Protein AF-A0AAJ0DNS2-F1 (afdb_monomer_lite)

InterPro domains:
  IPR002637 RdgB/HAM1 [PF01725] (7-85)
  IPR002637 RdgB/HAM1 [PTHR11067] (5-98)
  IPR029001 Inosine triphosphate pyrophosphatase-like [G3DSA:3.90.950.10] (3-103)
  IPR029001 Inosine triphosphate pyrophosphatase-like [SSF52972] (4-97)

Foldseek 3Di:
DPDQEEEEADPDPVVVVVVCVVCVPDSYHYHYDHDDDDQDDDAPVVRLVRVQVVVCVVVVDHYDYDADFQADVVVVGPPHSCVVVCPPPVNVVVVVCVVPVPPDD

pLDDT: mean 88.52, std 10.3, range [45.25, 97.44]

Secondary structure (DSSP, 8-state):
---SEEEEE-S-HHHHHHHHHHHTTSS-EEEEE--------S-HHHHHHHHHHHHHHHH-S-EEE----EE-GGGTTTEETTHHHHTSHHHHHHHHHHHHTT---

Sequence (105 aa):
MPPTHLNFITGNANKLKEVQSILATTSVELRSQNLDLPELQGTIEEITRDKCLRAAEIVKGPVLVEDTCLCFNAMGELPGPYVYAIFHPALLSRLQAQLFATSHD

Organism: NCBI:txid702011

Structure (mmCIF, N/CA/C/O backbone):
data_AF-A0AAJ0DNS2-F1
#
_entry.id   AF-A0AAJ0DNS2-F1
#
loop_
_atom_site.group_PDB
_atom_site.id
_atom_site.type_symbol
_atom_site.label_atom_id
_atom_site.label_alt_id
_atom_site.label_comp_id
_atom_site.label_asym_id
_atom_site.label_entity_id
_atom_site.label_seq_id
_atom_site.pdbx_PDB_ins_code
_atom_site.Cartn_x
_atom_site.Cartn_y
_atom_site.Cartn_z
_atom_site.occupancy
_atom_site.B_iso_or_equiv
_atom_site.auth_seq_id
_atom_site.auth_comp_id
_atom_site.auth_asym_id
_atom_site.auth_atom_id
_atom_site.pdbx_PDB_model_num
ATOM 1 N N . MET A 1 1 ? -18.868 12.593 9.457 1.00 65.75 1 MET A N 1
ATOM 2 C CA . MET A 1 1 ? -17.782 12.697 10.457 1.00 65.75 1 MET A CA 1
ATOM 3 C C . MET A 1 1 ? -16.633 11.818 9.993 1.00 65.75 1 MET A C 1
ATOM 5 O O . MET A 1 1 ? -16.933 10.768 9.431 1.00 65.75 1 MET A O 1
ATOM 9 N N . PRO A 1 2 ? -15.368 12.238 10.159 1.00 71.25 2 PRO A N 1
ATOM 10 C CA . PRO A 1 2 ? -14.230 11.367 9.881 1.00 71.25 2 PRO A CA 1
ATOM 11 C C . PRO A 1 2 ? -14.297 10.119 10.779 1.00 71.25 2 PRO A C 1
ATOM 13 O O . PRO A 1 2 ? -14.828 10.204 11.892 1.00 71.25 2 PRO A O 1
ATOM 16 N N . PRO A 1 3 ? -13.826 8.958 10.300 1.00 82.25 3 PRO A N 1
ATOM 17 C CA . PRO A 1 3 ? -13.857 7.734 11.086 1.00 82.25 3 PRO A CA 1
ATOM 18 C C . PRO A 1 3 ? -12.964 7.872 12.325 1.00 82.25 3 PRO A C 1
ATOM 20 O O . PRO A 1 3 ? -11.891 8.465 12.264 1.00 82.25 3 PRO A O 1
ATOM 23 N N . THR A 1 4 ? -13.404 7.314 13.454 1.00 90.31 4 THR A N 1
ATOM 24 C CA . THR A 1 4 ? -12.625 7.313 14.705 1.00 90.31 4 THR A CA 1
ATOM 25 C C . THR A 1 4 ? -11.476 6.307 14.682 1.00 90.31 4 THR A C 1
ATOM 27 O O . THR A 1 4 ? -10.539 6.433 15.461 1.00 90.31 4 THR A O 1
ATOM 30 N N . HIS A 1 5 ? -11.535 5.325 13.781 1.00 93.19 5 HIS A N 1
ATOM 31 C CA . HIS A 1 5 ? -10.497 4.326 13.563 1.00 93.19 5 HIS A CA 1
ATOM 32 C C . HIS A 1 5 ? -10.312 4.067 12.065 1.00 93.19 5 HIS A C 1
ATOM 34 O O . HIS A 1 5 ? -11.275 4.103 11.297 1.00 93.19 5 HIS A O 1
ATOM 40 N N . LEU A 1 6 ? -9.078 3.781 11.657 1.00 95.88 6 LEU A N 1
ATOM 41 C CA . LEU A 1 6 ? -8.699 3.532 10.271 1.00 95.88 6 LEU A CA 1
ATOM 42 C C . LEU A 1 6 ? -7.820 2.285 10.189 1.00 95.88 6 LEU A C 1
ATOM 44 O O . LEU A 1 6 ? -6.796 2.204 10.866 1.00 95.88 6 LEU A O 1
ATOM 48 N N . ASN A 1 7 ? -8.212 1.315 9.363 1.00 97.25 7 ASN A N 1
ATOM 49 C CA . ASN A 1 7 ? -7.421 0.106 9.153 1.00 97.25 7 ASN A CA 1
ATOM 50 C C . ASN A 1 7 ? -6.426 0.342 8.017 1.00 97.25 7 ASN A C 1
ATOM 52 O O . ASN A 1 7 ? -6.828 0.444 6.860 1.00 97.25 7 ASN A O 1
ATOM 56 N N . PHE A 1 8 ? -5.142 0.441 8.341 1.00 97.44 8 PHE A N 1
ATOM 57 C CA . PHE A 1 8 ? -4.079 0.580 7.358 1.00 97.44 8 PHE A CA 1
ATOM 58 C C . PHE A 1 8 ? -3.570 -0.790 6.922 1.00 97.44 8 PHE A C 1
ATOM 60 O O . PHE A 1 8 ? -3.080 -1.570 7.742 1.00 97.44 8 PHE A O 1
ATOM 67 N N . ILE A 1 9 ? -3.701 -1.087 5.631 1.00 97.12 9 ILE A N 1
ATOM 68 C CA . ILE A 1 9 ? -3.352 -2.393 5.077 1.00 97.12 9 ILE A CA 1
ATOM 69 C C . ILE A 1 9 ? -1.937 -2.341 4.534 1.00 97.12 9 ILE A C 1
ATOM 71 O O . ILE A 1 9 ? -1.684 -1.808 3.452 1.00 97.12 9 ILE A O 1
ATOM 75 N N . THR A 1 10 ? -1.003 -2.873 5.314 1.00 94.69 10 THR A N 1
ATOM 76 C CA . THR A 1 10 ? 0.412 -2.898 4.960 1.00 94.69 10 THR A CA 1
ATOM 77 C C . THR A 1 10 ? 1.148 -4.008 5.701 1.00 94.69 10 THR A C 1
ATOM 79 O O . THR A 1 10 ? 0.926 -4.246 6.890 1.00 94.69 10 THR A O 1
ATOM 82 N N . GLY A 1 11 ? 2.081 -4.656 5.003 1.00 91.75 11 GLY A N 1
ATOM 83 C CA . GLY A 1 11 ? 3.132 -5.477 5.610 1.00 91.75 11 GLY A CA 1
ATOM 84 C C . GLY A 1 11 ? 4.435 -4.702 5.860 1.00 91.75 11 GLY A C 1
ATOM 85 O O . GLY A 1 11 ? 5.375 -5.245 6.436 1.00 91.75 11 GLY A O 1
ATOM 86 N N . ASN A 1 12 ? 4.527 -3.437 5.426 1.00 91.56 12 ASN A N 1
ATOM 87 C CA . ASN A 1 12 ? 5.750 -2.639 5.492 1.00 91.56 12 ASN A CA 1
ATOM 88 C C . ASN A 1 12 ? 5.781 -1.770 6.761 1.00 91.56 12 ASN A C 1
ATOM 90 O O . ASN A 1 12 ? 5.070 -0.771 6.878 1.00 91.56 12 ASN A O 1
ATOM 94 N N . ALA A 1 13 ? 6.675 -2.118 7.690 1.00 93.81 13 ALA A N 1
ATOM 95 C CA . ALA A 1 13 ? 6.834 -1.415 8.961 1.00 93.81 13 ALA A CA 1
ATOM 96 C C . ALA A 1 13 ? 7.266 0.056 8.816 1.00 93.81 13 ALA A C 1
ATOM 98 O O . ALA A 1 13 ? 6.948 0.869 9.682 1.00 93.81 13 ALA A O 1
ATOM 99 N N . ASN A 1 14 ? 7.981 0.419 7.747 1.00 93.62 14 ASN A N 1
ATOM 100 C CA . ASN A 1 14 ? 8.381 1.808 7.513 1.00 93.62 14 ASN A CA 1
ATOM 1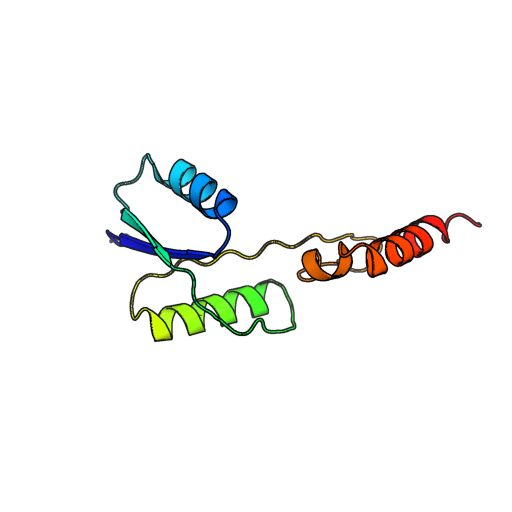01 C C . ASN A 1 14 ? 7.184 2.656 7.071 1.00 93.62 14 ASN A C 1
ATOM 103 O O . ASN A 1 14 ? 6.989 3.732 7.629 1.00 93.62 14 ASN A O 1
ATOM 107 N N . LYS A 1 15 ? 6.333 2.126 6.180 1.00 93.25 15 LYS A N 1
ATOM 108 C CA . LYS A 1 15 ? 5.067 2.776 5.797 1.00 93.25 15 LYS A CA 1
ATOM 109 C C . LYS A 1 15 ? 4.171 2.996 7.013 1.00 93.25 15 LYS A C 1
ATOM 111 O O . LYS A 1 15 ? 3.643 4.083 7.212 1.00 93.25 15 LYS A O 1
ATOM 116 N N . LEU A 1 16 ? 4.047 1.983 7.878 1.00 95.25 16 LEU A N 1
ATOM 117 C CA . LEU A 1 16 ? 3.268 2.112 9.111 1.00 95.25 16 LEU A CA 1
ATOM 118 C C . LEU A 1 16 ? 3.787 3.248 10.001 1.00 95.25 16 LEU A C 1
ATOM 120 O O . LEU A 1 16 ? 2.999 4.081 10.439 1.00 95.25 16 LEU A O 1
ATOM 124 N N . LYS A 1 17 ? 5.102 3.304 10.246 1.00 95.88 17 LYS A N 1
ATOM 125 C CA . LYS A 1 17 ? 5.716 4.369 11.056 1.00 95.88 17 LYS A CA 1
ATOM 126 C C . LYS A 1 17 ? 5.463 5.756 10.470 1.00 95.88 17 LYS A C 1
ATOM 128 O O . LYS A 1 17 ? 5.173 6.685 11.219 1.00 95.88 17 LYS A O 1
ATOM 133 N N . GLU A 1 18 ? 5.572 5.893 9.154 1.00 95.50 18 GLU A N 1
ATOM 134 C CA . GLU A 1 18 ? 5.341 7.154 8.455 1.00 95.50 18 GLU A CA 1
ATOM 135 C C . GLU A 1 18 ? 3.886 7.615 8.586 1.00 95.50 18 GLU A C 1
ATOM 137 O O . GLU A 1 18 ? 3.633 8.709 9.090 1.00 95.50 18 GLU A O 1
ATOM 142 N N . VAL A 1 19 ? 2.924 6.757 8.233 1.00 95.25 19 VAL A N 1
ATOM 143 C CA . VAL A 1 19 ? 1.491 7.079 8.322 1.00 95.25 19 VAL A CA 1
ATOM 144 C C . VAL A 1 19 ? 1.081 7.367 9.766 1.00 95.25 19 VAL A C 1
ATOM 146 O O . VAL A 1 19 ? 0.327 8.305 10.024 1.00 95.25 19 VAL A O 1
ATOM 149 N N . GLN A 1 20 ? 1.616 6.616 10.730 1.00 95.19 20 GLN A N 1
ATOM 150 C CA . GLN A 1 20 ? 1.359 6.859 12.146 1.00 95.19 20 GLN A CA 1
ATOM 151 C C . GLN A 1 20 ? 1.898 8.219 12.609 1.00 95.19 20 GLN A C 1
ATOM 153 O O . GLN A 1 20 ? 1.226 8.900 13.378 1.00 95.19 20 GLN A O 1
ATOM 158 N N . SER A 1 21 ? 3.068 8.639 12.118 1.00 96.00 21 SER A N 1
ATOM 159 C CA . SER A 1 21 ? 3.626 9.970 12.385 1.00 96.00 21 SER A CA 1
ATOM 160 C C . SER A 1 21 ? 2.754 11.082 11.792 1.00 96.00 21 SER A C 1
ATOM 162 O O . SER A 1 21 ? 2.434 12.052 12.478 1.00 96.00 21 SER A O 1
ATOM 164 N N . ILE A 1 22 ? 2.300 10.916 10.545 1.00 94.88 22 ILE A N 1
ATOM 165 C CA . ILE A 1 22 ? 1.435 11.885 9.852 1.00 94.88 22 ILE A CA 1
ATOM 166 C C . ILE A 1 22 ? 0.100 12.060 10.589 1.00 94.88 22 ILE A C 1
ATOM 168 O O . ILE A 1 22 ? -0.390 13.179 10.734 1.00 94.88 22 ILE A O 1
ATOM 172 N N . LEU A 1 23 ? -0.482 10.964 11.081 1.00 93.75 23 LEU A N 1
ATOM 173 C CA . LEU A 1 23 ? -1.780 10.976 11.758 1.00 93.75 23 LEU A CA 1
ATOM 174 C C . LEU A 1 23 ? -1.695 11.260 13.265 1.00 93.75 23 LEU A C 1
ATOM 176 O O . LEU A 1 23 ? -2.741 11.379 13.904 1.00 93.75 23 LEU A O 1
ATOM 180 N N . ALA A 1 24 ? -0.496 11.420 13.834 1.00 93.19 24 ALA A N 1
ATOM 181 C CA . ALA A 1 24 ? -0.287 11.563 15.278 1.00 93.19 24 ALA A CA 1
ATOM 182 C C . ALA A 1 24 ? -1.002 12.775 15.903 1.00 93.19 24 ALA A C 1
ATOM 184 O O . ALA A 1 24 ? -1.311 12.767 17.092 1.00 93.19 24 ALA A O 1
ATOM 185 N 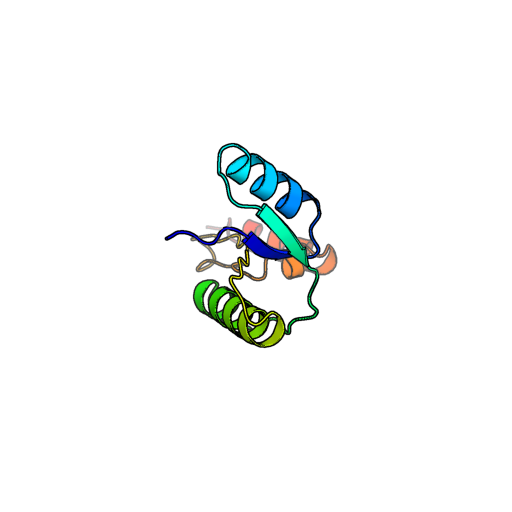N . THR A 1 25 ? -1.267 13.822 15.118 1.00 94.19 25 THR A N 1
ATOM 186 C CA . THR A 1 25 ? -1.973 15.036 15.567 1.00 94.19 25 THR A CA 1
ATOM 187 C C . THR A 1 25 ? -3.493 14.943 15.418 1.00 94.19 25 THR A C 1
ATOM 189 O O . THR A 1 25 ? -4.213 15.864 15.804 1.00 94.19 25 THR A O 1
ATOM 192 N N . THR A 1 26 ? -3.995 13.844 14.853 1.00 92.38 26 THR A N 1
ATOM 193 C CA . THR A 1 26 ? -5.421 13.604 14.626 1.00 92.38 26 THR A CA 1
ATOM 194 C C . THR A 1 26 ? -6.014 12.730 15.731 1.00 92.38 26 THR A C 1
ATOM 196 O O . THR A 1 26 ? -5.300 12.044 16.456 1.00 92.38 26 THR A O 1
ATOM 199 N N . SER A 1 27 ? -7.342 12.714 15.851 1.00 92.69 27 SER A N 1
ATOM 200 C CA . SER A 1 27 ? -8.060 11.809 16.759 1.00 92.69 27 SER A CA 1
ATOM 201 C C . SER A 1 27 ? -8.317 10.415 16.167 1.00 92.69 27 SER A C 1
ATOM 203 O O . SER A 1 27 ? -9.108 9.654 16.724 1.00 92.69 27 SER A O 1
ATOM 205 N N . VAL A 1 28 ? -7.701 10.086 15.026 1.00 94.25 28 VAL A N 1
ATOM 206 C CA . VAL A 1 28 ? -7.919 8.820 14.318 1.00 94.25 28 VAL A CA 1
ATOM 207 C C . VAL A 1 28 ? -7.021 7.735 14.904 1.00 94.25 28 VAL A C 1
ATOM 209 O O . VAL A 1 28 ? -5.797 7.838 14.878 1.00 94.25 28 VAL A O 1
ATOM 212 N N . GLU A 1 29 ? -7.625 6.651 15.383 1.00 94.38 29 GLU A N 1
ATOM 213 C CA . GLU A 1 29 ? -6.899 5.450 15.791 1.00 94.38 29 GLU A CA 1
ATOM 214 C C . GLU A 1 29 ? -6.455 4.652 14.553 1.00 94.38 29 GLU A C 1
ATOM 216 O O . GLU A 1 29 ? -7.280 4.072 13.843 1.00 94.38 29 GLU A O 1
ATOM 221 N N . LEU A 1 30 ? -5.149 4.594 14.287 1.00 95.56 30 LEU A N 1
ATOM 222 C CA . LEU A 1 30 ? -4.601 3.794 13.191 1.00 95.56 30 LEU A CA 1
ATOM 223 C C . LEU A 1 30 ? -4.387 2.338 13.631 1.00 95.56 30 LEU A C 1
ATOM 225 O O . LEU A 1 30 ? -3.621 2.068 14.554 1.00 95.56 30 LEU A O 1
ATOM 229 N N . ARG A 1 31 ? -5.016 1.390 12.933 1.00 95.75 31 ARG A N 1
ATOM 230 C CA . ARG A 1 31 ? -4.851 -0.056 13.148 1.00 95.75 31 ARG A CA 1
ATOM 231 C C . ARG A 1 31 ? -4.165 -0.678 11.943 1.00 95.75 31 ARG A C 1
ATOM 233 O O . ARG A 1 31 ? -4.711 -0.632 10.849 1.00 95.75 31 ARG A O 1
ATOM 240 N N . SER A 1 32 ? -2.991 -1.275 12.121 1.00 96.56 32 SER A N 1
ATOM 241 C CA . SER A 1 32 ? -2.294 -1.949 11.018 1.00 96.56 32 SER A CA 1
ATOM 242 C C . SER A 1 32 ? -2.794 -3.378 10.851 1.00 96.56 32 SER A C 1
ATOM 244 O O . SER A 1 32 ? -2.883 -4.116 11.832 1.00 96.56 32 SER A O 1
ATOM 246 N N . GLN A 1 33 ? -3.054 -3.792 9.615 1.00 96.00 33 GLN A N 1
ATOM 247 C CA . GLN A 1 33 ? -3.329 -5.184 9.267 1.00 96.00 33 GLN A CA 1
ATOM 248 C C . GLN A 1 33 ? -2.499 -5.572 8.046 1.00 96.00 33 GLN A C 1
ATOM 250 O O . GLN A 1 33 ? -2.385 -4.798 7.100 1.00 96.00 33 GLN A O 1
ATOM 255 N N . ASN A 1 34 ? -1.927 -6.772 8.057 1.00 95.62 34 ASN A N 1
ATOM 256 C CA . ASN A 1 34 ? -1.296 -7.338 6.872 1.00 95.62 34 ASN A CA 1
ATOM 257 C C . ASN A 1 34 ? -2.269 -8.347 6.259 1.00 95.62 34 ASN A C 1
ATOM 259 O O . ASN A 1 34 ? -2.507 -9.400 6.851 1.00 95.62 34 ASN A O 1
ATOM 263 N N . LEU A 1 35 ? -2.868 -7.988 5.126 1.00 94.94 35 LEU A N 1
ATOM 264 C CA . LEU A 1 35 ? -3.777 -8.855 4.384 1.00 94.94 35 LEU A CA 1
ATOM 265 C C . LEU A 1 35 ? -3.052 -9.387 3.154 1.00 94.94 35 LEU A C 1
ATOM 267 O O . LEU A 1 35 ? -2.415 -8.619 2.436 1.00 94.94 35 LEU A O 1
ATOM 271 N N . ASP A 1 36 ? -3.187 -10.686 2.910 1.00 92.00 36 ASP A N 1
ATOM 272 C CA . ASP A 1 36 ? -2.739 -11.299 1.665 1.00 92.00 36 ASP A CA 1
ATOM 273 C C . ASP A 1 36 ? -3.770 -10.986 0.574 1.00 92.00 36 ASP A C 1
ATOM 275 O O . ASP A 1 36 ? -4.863 -11.559 0.543 1.00 92.00 36 ASP A O 1
ATOM 279 N N . LEU A 1 37 ? -3.465 -9.982 -0.248 1.00 90.38 37 LEU A N 1
ATOM 280 C CA . LEU A 1 37 ? -4.324 -9.505 -1.328 1.00 90.38 37 LEU A CA 1
ATOM 281 C C . LEU A 1 37 ? -3.607 -9.726 -2.662 1.00 90.38 37 LEU A C 1
ATOM 283 O O . LEU A 1 37 ? -2.429 -9.385 -2.771 1.00 90.38 37 LEU A O 1
ATOM 287 N N . PRO A 1 38 ? -4.295 -10.247 -3.690 1.00 85.94 38 PRO A N 1
ATOM 288 C CA . PRO A 1 38 ? -3.708 -10.348 -5.017 1.00 85.94 38 PRO A CA 1
ATOM 289 C C . PRO A 1 38 ? -3.413 -8.947 -5.569 1.00 85.94 38 PRO A C 1
ATOM 291 O O . PRO A 1 38 ? -4.270 -8.067 -5.516 1.00 85.94 38 PRO A O 1
ATOM 294 N N . GLU A 1 39 ? -2.218 -8.751 -6.125 1.00 82.06 39 GLU A N 1
ATOM 295 C CA . GLU A 1 39 ? -1.855 -7.510 -6.813 1.00 82.06 39 GLU A CA 1
ATOM 296 C C . GLU A 1 39 ? -2.264 -7.594 -8.287 1.00 82.06 39 GLU A C 1
ATOM 298 O O . GLU A 1 39 ? -1.764 -8.423 -9.053 1.00 82.06 39 GLU A O 1
ATOM 303 N N . LEU A 1 40 ? -3.213 -6.743 -8.679 1.00 90.12 40 LEU A N 1
ATOM 304 C CA . LEU A 1 40 ? -3.618 -6.569 -10.070 1.00 90.12 40 LEU A CA 1
ATOM 305 C C . LEU A 1 40 ? -2.441 -6.019 -10.903 1.00 90.12 40 LEU A C 1
ATOM 307 O O . LEU A 1 40 ? -1.582 -5.310 -10.388 1.00 90.12 40 LEU A O 1
ATOM 311 N N . GLN A 1 41 ? -2.406 -6.317 -12.203 1.00 90.31 41 GLN A N 1
ATOM 312 C CA . GLN A 1 41 ? -1.555 -5.592 -13.155 1.00 90.31 41 GLN A CA 1
ATOM 313 C C . GLN A 1 41 ? -2.385 -4.517 -13.854 1.00 90.31 41 GLN A C 1
ATOM 315 O O . GLN A 1 41 ? -3.500 -4.795 -14.291 1.00 90.31 41 GLN A O 1
ATOM 320 N N . GLY A 1 42 ? -1.842 -3.312 -13.984 1.00 91.62 42 GLY A N 1
ATOM 321 C CA . GLY A 1 42 ? -2.545 -2.177 -14.577 1.00 91.62 42 GLY A CA 1
ATOM 322 C C . GLY A 1 42 ? -1.837 -0.862 -14.292 1.00 91.62 4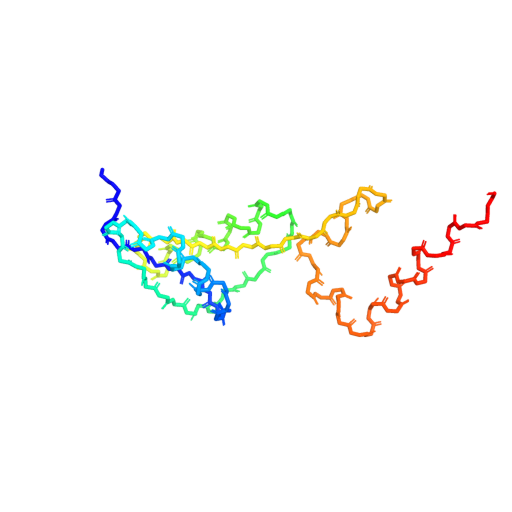2 GLY A C 1
ATOM 323 O O . GLY A 1 42 ? -0.631 -0.843 -14.014 1.00 91.62 42 GLY A O 1
ATOM 324 N N . THR A 1 43 ? -2.587 0.236 -14.354 1.00 92.19 43 THR A N 1
ATOM 325 C CA . THR A 1 43 ? -2.101 1.535 -13.876 1.00 92.19 43 THR A CA 1
ATOM 326 C C . THR A 1 43 ? -2.040 1.560 -12.349 1.00 92.19 43 THR A C 1
ATOM 328 O O . THR A 1 43 ? -2.687 0.762 -11.667 1.00 92.19 43 THR A O 1
ATOM 331 N N . ILE A 1 44 ? -1.278 2.498 -11.781 1.00 93.06 44 ILE A N 1
ATOM 332 C CA . ILE A 1 44 ? -1.193 2.645 -10.322 1.00 93.06 44 ILE A CA 1
ATOM 333 C C . ILE A 1 44 ? -2.575 2.901 -9.696 1.00 93.06 44 ILE A C 1
ATOM 335 O O . ILE A 1 44 ? -2.871 2.383 -8.620 1.00 93.06 44 ILE A O 1
ATOM 339 N N . GLU A 1 45 ? -3.453 3.631 -10.385 1.00 93.50 45 GLU A N 1
ATOM 340 C CA . GLU A 1 45 ? -4.819 3.913 -9.945 1.00 93.50 45 GLU A CA 1
ATOM 341 C C . GLU A 1 45 ? -5.688 2.655 -9.921 1.00 93.50 45 GLU A C 1
ATOM 343 O O . GLU A 1 45 ? -6.434 2.451 -8.961 1.00 93.50 45 GLU A O 1
ATOM 348 N N . GLU A 1 46 ? -5.603 1.813 -10.954 1.00 95.06 46 GLU A N 1
ATOM 349 C CA . GLU A 1 46 ? -6.348 0.552 -11.037 1.00 95.06 46 GLU A CA 1
ATOM 350 C C . GLU A 1 46 ? -5.920 -0.406 -9.925 1.00 95.06 46 GLU A C 1
ATOM 352 O O . GLU A 1 46 ? -6.769 -0.947 -9.212 1.00 95.06 46 GLU A O 1
ATOM 357 N N . ILE A 1 47 ? -4.606 -0.543 -9.731 1.00 94.44 47 ILE A N 1
ATOM 358 C CA . ILE A 1 47 ? -4.005 -1.393 -8.700 1.00 94.44 47 ILE A CA 1
ATOM 359 C C . ILE A 1 47 ? -4.431 -0.923 -7.307 1.00 94.44 47 ILE A C 1
ATOM 361 O O . ILE A 1 47 ? -4.986 -1.700 -6.527 1.00 94.44 47 ILE A O 1
ATOM 365 N N . THR A 1 48 ? -4.251 0.369 -7.014 1.00 95.00 48 THR A N 1
ATOM 366 C CA . THR A 1 48 ? -4.584 0.942 -5.700 1.00 95.00 48 THR A CA 1
ATOM 367 C C . THR A 1 48 ? -6.083 0.830 -5.412 1.00 95.00 48 THR A C 1
ATOM 369 O O . THR A 1 48 ? -6.493 0.525 -4.288 1.00 95.00 48 THR A O 1
ATOM 372 N N . ARG A 1 49 ? -6.934 1.059 -6.425 1.00 96.19 49 ARG A N 1
ATOM 373 C CA . ARG A 1 49 ? -8.392 0.941 -6.299 1.00 96.19 49 ARG A CA 1
ATOM 374 C C . ARG A 1 49 ? -8.811 -0.494 -5.993 1.00 96.19 49 ARG A C 1
ATOM 376 O O . ARG A 1 49 ? -9.594 -0.686 -5.064 1.00 96.19 49 ARG A O 1
ATOM 383 N N . ASP A 1 50 ? -8.325 -1.475 -6.750 1.00 96.38 50 ASP A N 1
ATOM 384 C CA . ASP A 1 50 ? -8.659 -2.889 -6.543 1.00 96.38 50 ASP A CA 1
ATOM 385 C C . ASP A 1 50 ? -8.207 -3.367 -5.152 1.00 96.38 50 ASP A C 1
ATOM 387 O O . ASP A 1 50 ? -9.014 -3.915 -4.396 1.00 96.38 50 ASP A O 1
ATOM 391 N N . LYS A 1 51 ? -6.975 -3.028 -4.748 1.00 95.81 51 LYS A N 1
ATOM 392 C CA . LYS A 1 51 ? -6.436 -3.306 -3.407 1.00 95.81 51 LYS A CA 1
ATOM 393 C C . LYS A 1 51 ? -7.324 -2.739 -2.299 1.00 95.81 51 LYS A C 1
ATOM 395 O O . LYS A 1 51 ? -7.643 -3.438 -1.336 1.00 95.81 51 LYS A O 1
ATOM 400 N N . CYS A 1 52 ? -7.751 -1.483 -2.440 1.00 96.69 52 CYS A N 1
ATOM 401 C CA . CYS A 1 52 ? -8.622 -0.817 -1.472 1.00 96.69 52 CYS A CA 1
ATOM 402 C C . CYS A 1 52 ? -9.995 -1.495 -1.370 1.00 96.69 52 CYS A C 1
ATOM 404 O O . CYS A 1 52 ? -10.482 -1.738 -0.265 1.00 96.69 52 CYS A O 1
ATOM 406 N N . LEU A 1 53 ? -10.603 -1.840 -2.512 1.00 96.81 53 LEU A N 1
ATOM 407 C CA . LEU A 1 53 ? -11.908 -2.502 -2.558 1.00 96.81 53 LEU A CA 1
ATOM 408 C C . LEU A 1 53 ? -11.867 -3.877 -1.881 1.00 96.81 53 LEU A C 1
ATOM 410 O O . LEU A 1 53 ? -12.662 -4.127 -0.976 1.00 96.81 53 LEU A O 1
ATOM 414 N N . ARG A 1 54 ? -10.900 -4.732 -2.234 1.00 96.81 54 ARG A N 1
ATOM 415 C CA . ARG A 1 54 ? -10.754 -6.067 -1.622 1.00 96.81 54 ARG A CA 1
ATOM 416 C C . ARG A 1 54 ? -10.485 -5.990 -0.126 1.00 96.81 54 ARG A C 1
ATOM 418 O O . ARG A 1 54 ? -11.050 -6.750 0.660 1.00 96.81 54 ARG A O 1
ATOM 425 N N . ALA A 1 55 ? -9.640 -5.051 0.290 1.00 97.38 55 ALA A N 1
ATOM 426 C CA . ALA A 1 55 ? -9.394 -4.823 1.703 1.00 97.38 55 ALA A CA 1
ATOM 427 C C . ALA A 1 55 ? -10.670 -4.400 2.447 1.00 97.38 55 ALA A C 1
ATOM 429 O O . ALA A 1 55 ? -10.944 -4.915 3.531 1.00 97.38 55 ALA A O 1
ATOM 430 N N . ALA A 1 56 ? -11.469 -3.497 1.871 1.00 96.94 56 ALA A N 1
ATOM 431 C CA . ALA A 1 56 ? -12.731 -3.062 2.461 1.00 96.94 56 ALA A CA 1
ATOM 432 C C . ALA A 1 56 ? -13.753 -4.208 2.569 1.00 96.94 56 ALA A C 1
ATOM 434 O O . ALA A 1 56 ? -14.460 -4.293 3.574 1.00 96.94 56 ALA A O 1
ATOM 435 N N . GLU A 1 57 ? -13.798 -5.119 1.592 1.00 97.00 57 GLU A N 1
ATOM 436 C CA . GLU A 1 57 ? -14.647 -6.320 1.627 1.00 97.00 57 GLU A CA 1
ATOM 437 C C . GLU A 1 57 ? -14.286 -7.266 2.784 1.00 97.00 57 GLU A C 1
ATOM 439 O O . GLU A 1 57 ? -15.176 -7.809 3.446 1.00 97.00 57 GLU A O 1
ATOM 444 N N . ILE A 1 58 ? -12.989 -7.433 3.061 1.00 96.94 58 ILE A N 1
ATOM 445 C CA . ILE A 1 58 ? -12.484 -8.291 4.143 1.00 96.94 58 ILE A CA 1
ATOM 446 C C . ILE A 1 58 ? -12.671 -7.623 5.510 1.00 96.94 58 ILE A C 1
ATOM 448 O O . ILE A 1 58 ? -13.208 -8.235 6.434 1.00 96.94 58 ILE A O 1
ATOM 452 N N . VAL A 1 59 ? -12.247 -6.363 5.641 1.00 96.81 59 VAL A N 1
ATOM 453 C CA . VAL A 1 59 ? -12.254 -5.614 6.909 1.00 96.81 59 VAL A CA 1
ATOM 454 C C . VAL A 1 59 ? -13.665 -5.192 7.317 1.00 96.81 59 VAL A C 1
ATOM 456 O O . VAL A 1 59 ? -13.944 -5.071 8.509 1.00 96.81 59 VAL A O 1
ATOM 459 N N . LYS A 1 60 ? -14.559 -4.968 6.344 1.00 95.88 60 LYS A N 1
ATOM 460 C CA . LYS A 1 60 ? -15.931 -4.471 6.546 1.00 95.88 60 LYS A CA 1
ATOM 461 C C . LYS A 1 60 ? -15.972 -3.162 7.343 1.00 95.88 60 LYS A C 1
ATOM 463 O O . LYS A 1 60 ? -16.803 -2.979 8.231 1.00 95.88 60 LYS A O 1
ATOM 468 N N . GLY A 1 61 ? -15.063 -2.243 7.022 1.00 93.81 61 GLY A N 1
ATOM 469 C CA . GLY A 1 61 ? -14.921 -0.960 7.707 1.00 93.81 61 GLY A CA 1
ATOM 470 C C . GLY A 1 61 ? -14.013 0.018 6.959 1.00 93.81 61 GLY A C 1
ATOM 471 O O . GLY A 1 61 ? -13.598 -0.270 5.836 1.00 93.81 61 GLY A O 1
ATOM 472 N N . PRO A 1 62 ? -13.696 1.179 7.563 1.00 95.94 62 PRO A N 1
ATOM 473 C CA . PRO A 1 62 ? -12.793 2.158 6.969 1.00 95.94 62 PRO A CA 1
ATOM 474 C C . PRO A 1 62 ? -11.397 1.569 6.769 1.00 95.94 62 PRO A C 1
ATOM 476 O O . PRO A 1 62 ? -10.780 1.062 7.715 1.00 95.94 62 PRO A O 1
ATOM 479 N N . VAL A 1 63 ? -10.905 1.667 5.539 1.00 97.00 63 VAL A N 1
ATOM 480 C CA . VAL A 1 63 ? -9.617 1.130 5.109 1.00 97.00 63 VAL A CA 1
ATOM 481 C C . VAL A 1 63 ? -8.784 2.233 4.466 1.00 97.00 63 VAL A C 1
ATOM 483 O O . VAL A 1 63 ? -9.303 3.075 3.736 1.00 97.00 63 VAL A O 1
ATOM 486 N N . LEU A 1 64 ? -7.482 2.190 4.730 1.00 96.19 64 LEU A N 1
ATOM 487 C CA . LEU A 1 64 ? -6.449 2.916 4.012 1.00 96.19 64 LEU A CA 1
ATOM 488 C C . LEU A 1 64 ? -5.485 1.900 3.400 1.00 96.19 64 LEU A C 1
ATOM 490 O O . LEU A 1 64 ? -5.018 0.988 4.081 1.00 96.19 64 LEU A O 1
ATOM 494 N N . VAL A 1 65 ? -5.169 2.083 2.124 1.00 95.56 65 VAL A N 1
ATOM 495 C CA . VAL A 1 65 ? -4.120 1.340 1.421 1.00 95.56 65 VAL A CA 1
ATOM 496 C C . VAL A 1 65 ? -3.141 2.332 0.812 1.00 95.56 65 VAL A C 1
ATOM 498 O O . VAL A 1 65 ? -3.468 3.505 0.635 1.00 95.56 65 VAL A O 1
ATOM 501 N N . GLU A 1 66 ? -1.945 1.860 0.493 1.00 92.44 66 GLU A N 1
ATOM 502 C CA . GLU A 1 66 ? -0.904 2.674 -0.122 1.00 92.44 66 GLU A CA 1
ATOM 503 C C . GLU A 1 66 ? -0.117 1.827 -1.126 1.00 92.44 66 GLU A C 1
ATOM 505 O O . GLU A 1 66 ? 0.312 0.711 -0.800 1.00 92.44 66 GLU A O 1
ATOM 510 N N . ASP A 1 67 ? 0.105 2.382 -2.315 1.00 90.81 67 ASP A N 1
ATOM 511 C CA . ASP A 1 67 ? 0.983 1.847 -3.352 1.00 90.81 67 ASP A CA 1
ATOM 512 C C . ASP A 1 67 ? 1.953 2.937 -3.812 1.00 90.81 67 ASP A C 1
ATOM 514 O O . ASP A 1 67 ? 1.652 4.130 -3.774 1.00 90.81 67 ASP A O 1
ATOM 518 N N . THR A 1 68 ? 3.160 2.525 -4.192 1.00 89.44 68 THR A N 1
ATOM 519 C CA . THR A 1 68 ? 4.262 3.431 -4.529 1.00 89.44 68 THR A CA 1
ATOM 520 C C . THR A 1 68 ? 4.810 3.040 -5.893 1.00 89.44 68 THR A C 1
ATOM 522 O O . THR A 1 68 ? 5.176 1.884 -6.093 1.00 89.44 68 THR A O 1
ATOM 525 N N . CYS A 1 69 ? 4.908 3.995 -6.814 1.00 91.75 69 CYS A N 1
ATOM 526 C CA . CYS A 1 69 ? 5.473 3.793 -8.146 1.00 91.75 69 CYS A CA 1
ATOM 527 C C . CYS A 1 69 ? 6.693 4.691 -8.386 1.00 91.75 69 CYS A C 1
ATOM 529 O O . CYS A 1 69 ? 6.828 5.756 -7.783 1.00 91.75 69 CYS A O 1
ATOM 531 N N . LEU A 1 70 ? 7.570 4.267 -9.298 1.00 91.25 70 LEU A N 1
ATOM 532 C CA . LEU A 1 70 ? 8.663 5.084 -9.826 1.00 91.25 70 LEU A CA 1
ATOM 533 C C . LEU A 1 70 ? 8.486 5.200 -11.336 1.00 91.25 70 LEU A C 1
ATOM 535 O O . LEU A 1 70 ? 8.538 4.188 -12.026 1.00 91.25 70 LEU A O 1
ATOM 539 N N . CYS A 1 71 ? 8.315 6.412 -11.851 1.00 92.00 71 CYS A N 1
ATOM 540 C CA . CYS A 1 71 ? 8.008 6.623 -13.263 1.00 92.00 71 CYS A CA 1
ATOM 541 C C . CYS A 1 71 ? 9.119 7.423 -13.945 1.00 92.00 71 CYS A C 1
ATOM 543 O O . CYS A 1 71 ? 9.417 8.546 -13.537 1.00 92.00 71 CYS A O 1
ATOM 545 N N . PHE A 1 72 ? 9.723 6.869 -14.999 1.00 89.44 72 PHE A N 1
ATOM 546 C CA . PHE A 1 72 ? 10.656 7.601 -15.852 1.00 89.44 72 PHE A CA 1
ATOM 547 C C . PHE A 1 72 ? 9.959 8.056 -17.132 1.00 89.44 72 PHE A C 1
ATOM 549 O O . PHE A 1 72 ? 9.563 7.240 -17.962 1.00 89.44 72 PHE A O 1
ATOM 556 N N . ASN A 1 73 ? 9.874 9.372 -17.338 1.00 92.00 73 ASN A N 1
ATOM 557 C CA . ASN A 1 73 ? 9.224 9.950 -18.521 1.00 92.00 73 ASN A CA 1
ATOM 558 C C . ASN A 1 73 ? 9.852 9.446 -19.832 1.00 92.00 73 ASN A C 1
ATOM 560 O O . ASN A 1 73 ? 9.140 9.119 -20.776 1.00 92.00 73 ASN A O 1
ATOM 564 N N . ALA A 1 74 ? 11.183 9.310 -19.869 1.00 89.81 74 ALA A N 1
ATOM 565 C CA . ALA A 1 74 ? 11.914 8.804 -21.034 1.00 89.81 74 ALA A CA 1
ATOM 566 C C . ALA A 1 74 ? 11.612 7.330 -21.364 1.00 89.81 74 ALA A C 1
ATOM 568 O O . ALA A 1 74 ? 11.888 6.883 -22.472 1.00 89.81 74 ALA A O 1
ATOM 569 N N . MET A 1 75 ? 11.040 6.580 -20.418 1.00 86.94 75 MET A N 1
ATOM 570 C CA . MET A 1 75 ? 10.664 5.175 -20.587 1.00 86.94 75 MET A CA 1
ATOM 571 C C . MET A 1 75 ? 9.145 4.977 -20.649 1.00 86.94 75 MET A C 1
ATOM 573 O O . MET A 1 75 ? 8.664 3.877 -20.383 1.00 86.94 75 MET A O 1
ATOM 577 N N . GLY A 1 76 ? 8.378 6.030 -20.955 1.00 88.31 76 GLY A N 1
ATOM 578 C CA . GLY A 1 76 ? 6.917 5.944 -20.975 1.00 88.31 76 GLY A CA 1
ATOM 579 C C . GLY A 1 76 ? 6.344 5.560 -19.611 1.00 88.31 76 GLY A C 1
ATOM 580 O O . GLY A 1 76 ? 5.496 4.681 -19.533 1.00 88.31 76 GLY A O 1
ATOM 581 N N . GLU A 1 77 ? 6.863 6.179 -18.545 1.00 90.62 77 GLU A N 1
ATOM 582 C CA . GLU A 1 77 ? 6.455 5.996 -17.141 1.00 90.62 77 GLU A CA 1
ATOM 583 C C . GLU A 1 77 ? 6.846 4.657 -16.499 1.00 90.62 77 GLU A C 1
ATOM 585 O O . GLU A 1 77 ? 6.577 4.435 -15.320 1.00 90.62 77 GLU A O 1
ATOM 590 N N . LEU A 1 78 ? 7.580 3.796 -17.206 1.00 89.06 78 LEU A N 1
ATOM 591 C CA . LEU A 1 78 ? 8.206 2.623 -16.596 1.00 89.06 78 LEU A CA 1
ATOM 592 C C . LEU A 1 78 ? 9.336 3.033 -15.623 1.00 89.06 78 LEU A C 1
ATOM 594 O O . LEU A 1 78 ? 9.962 4.076 -15.824 1.00 89.06 78 LEU A O 1
ATOM 598 N N . PRO A 1 79 ? 9.636 2.241 -14.571 1.00 91.06 79 PRO A N 1
ATOM 599 C CA . PRO A 1 79 ? 9.038 0.946 -14.213 1.00 91.06 79 PRO A CA 1
ATOM 600 C C . PRO A 1 79 ? 7.592 1.014 -13.688 1.00 91.06 79 PRO A C 1
ATOM 602 O O . PRO A 1 79 ? 6.928 -0.018 -13.597 1.00 91.06 79 PRO A O 1
ATOM 605 N N . GLY A 1 80 ? 7.097 2.202 -13.349 1.00 92.50 80 GLY A N 1
ATOM 606 C CA . GLY A 1 80 ? 5.743 2.425 -12.860 1.00 92.50 80 GLY A CA 1
ATOM 607 C C . GLY A 1 80 ? 5.484 1.681 -11.542 1.00 92.50 80 GLY A C 1
ATOM 608 O O . GLY A 1 80 ? 6.339 1.710 -10.646 1.00 92.50 80 GLY A O 1
ATOM 609 N N . PRO A 1 81 ? 4.329 1.008 -11.385 1.00 92.56 81 PRO A N 1
ATOM 610 C CA . PRO A 1 81 ? 4.006 0.252 -10.171 1.00 92.56 81 PRO A CA 1
ATOM 611 C C . PRO A 1 81 ? 4.910 -0.979 -9.970 1.00 92.56 81 PRO A C 1
ATOM 613 O O . PRO A 1 81 ? 4.967 -1.538 -8.880 1.00 92.56 81 PRO A O 1
ATOM 616 N N . TYR A 1 82 ? 5.682 -1.383 -10.984 1.00 89.38 82 TYR A N 1
ATOM 617 C CA . TYR A 1 82 ? 6.508 -2.596 -10.966 1.00 89.38 82 TYR A CA 1
ATOM 618 C C . TYR A 1 82 ? 7.940 -2.363 -10.459 1.00 89.38 82 TYR A C 1
ATOM 620 O O . TYR A 1 82 ? 8.827 -3.195 -10.673 1.00 89.38 82 TYR A O 1
ATOM 628 N N . VAL A 1 83 ? 8.191 -1.237 -9.781 1.00 86.56 83 VAL A N 1
ATOM 629 C CA . VAL A 1 83 ? 9.527 -0.847 -9.298 1.00 86.56 83 VAL A CA 1
ATOM 630 C C . VAL A 1 83 ? 10.182 -1.928 -8.433 1.00 86.56 83 VAL A C 1
ATOM 632 O O . VAL A 1 83 ? 11.368 -2.208 -8.600 1.00 86.56 83 VAL A O 1
ATOM 635 N N . TYR A 1 84 ? 9.413 -2.597 -7.568 1.00 82.25 84 TYR A N 1
ATOM 636 C CA . TYR A 1 84 ? 9.943 -3.648 -6.697 1.00 82.25 84 TYR A CA 1
ATOM 637 C C . TYR A 1 84 ? 10.446 -4.860 -7.492 1.00 82.25 84 TYR A C 1
ATOM 639 O O . TYR A 1 84 ? 11.539 -5.361 -7.231 1.00 82.25 84 TYR A O 1
ATOM 647 N N . ALA A 1 85 ? 9.688 -5.288 -8.507 1.00 77.44 85 ALA A N 1
ATOM 648 C CA . ALA A 1 85 ? 10.089 -6.388 -9.378 1.00 77.44 85 ALA A CA 1
ATOM 649 C C . ALA A 1 85 ? 11.359 -6.035 -10.166 1.00 77.44 85 ALA A C 1
ATO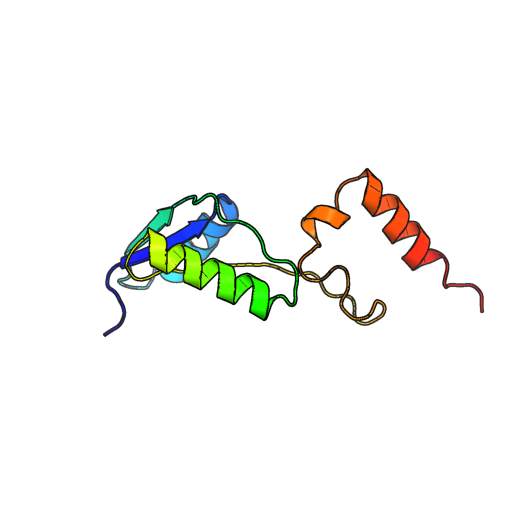M 651 O O . ALA A 1 85 ? 12.290 -6.834 -10.240 1.00 77.44 85 ALA A O 1
ATOM 652 N N . ILE A 1 86 ? 11.435 -4.818 -10.710 1.00 77.38 86 ILE A N 1
ATOM 653 C CA . ILE A 1 86 ? 12.551 -4.384 -11.561 1.00 77.38 86 ILE A CA 1
ATOM 654 C C . ILE A 1 86 ? 13.844 -4.154 -10.768 1.00 77.38 86 ILE A C 1
ATOM 656 O O . ILE A 1 86 ? 14.932 -4.407 -11.285 1.00 77.38 86 ILE A O 1
ATOM 660 N N . PHE A 1 87 ? 13.752 -3.741 -9.504 1.00 78.75 87 PHE A N 1
ATOM 661 C CA . PHE A 1 87 ? 14.921 -3.570 -8.634 1.00 78.75 87 PHE A CA 1
ATOM 662 C C . PHE A 1 87 ? 15.465 -4.879 -8.057 1.00 78.75 87 PHE A C 1
ATOM 664 O O . PHE A 1 87 ? 16.481 -4.870 -7.360 1.00 78.75 87 PHE A O 1
ATOM 671 N N . HIS A 1 88 ? 14.872 -6.020 -8.411 1.00 80.88 88 HIS A N 1
ATOM 672 C CA . HIS A 1 88 ? 15.532 -7.299 -8.215 1.00 80.88 88 HIS A CA 1
ATOM 673 C C . HIS A 1 88 ? 16.883 -7.314 -8.971 1.00 80.88 88 HIS A C 1
ATOM 675 O O . HIS A 1 88 ? 16.921 -6.953 -10.152 1.00 80.88 88 HIS A O 1
ATOM 681 N N . PRO A 1 89 ? 17.997 -7.770 -8.358 1.00 77.12 89 PRO A N 1
ATOM 682 C CA . PRO A 1 89 ? 19.340 -7.654 -8.944 1.00 77.12 89 PRO A C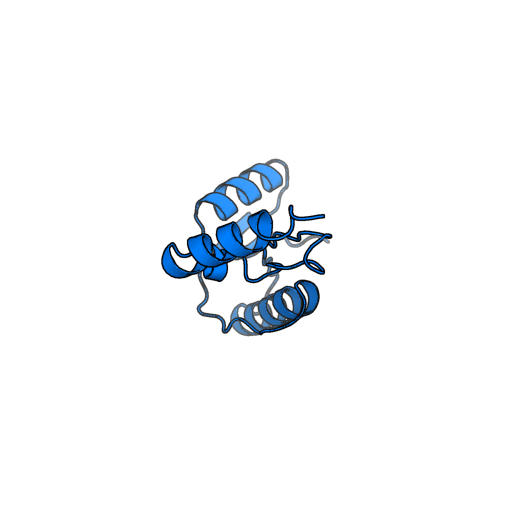A 1
ATOM 683 C C . PRO A 1 89 ? 19.473 -8.214 -10.368 1.00 77.12 89 PRO A C 1
ATOM 685 O O . PRO A 1 89 ? 20.223 -7.685 -11.186 1.00 77.12 89 PRO A O 1
ATOM 688 N N . ALA A 1 90 ? 18.712 -9.267 -10.682 1.00 77.12 90 ALA A N 1
ATOM 689 C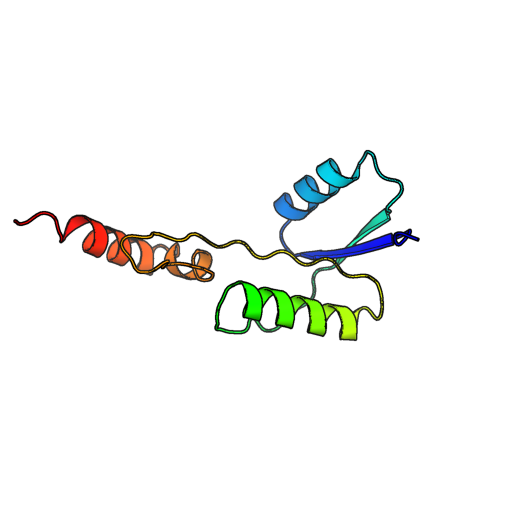 CA . ALA A 1 90 ? 18.703 -9.893 -12.004 1.00 77.12 90 ALA A CA 1
ATOM 690 C C . ALA A 1 90 ? 18.105 -9.009 -13.119 1.00 77.12 90 ALA A C 1
ATOM 692 O O . ALA A 1 90 ? 18.428 -9.203 -14.290 1.00 77.12 90 ALA A O 1
ATOM 693 N N . LEU A 1 91 ? 17.224 -8.066 -12.774 1.00 74.75 91 LEU A N 1
ATOM 694 C CA . LEU A 1 91 ? 16.547 -7.175 -13.720 1.00 74.75 91 LEU A CA 1
ATOM 695 C C . LEU A 1 91 ? 17.170 -5.774 -13.736 1.00 74.75 91 LEU A C 1
ATOM 697 O O . LEU A 1 91 ? 17.202 -5.135 -14.788 1.00 74.75 91 LEU A O 1
ATOM 701 N N . LEU A 1 92 ? 17.758 -5.340 -12.618 1.00 80.75 92 LEU A N 1
ATOM 702 C CA . LEU A 1 92 ? 18.411 -4.037 -12.504 1.00 80.75 92 LEU A CA 1
ATOM 703 C C . LEU A 1 92 ? 19.569 -3.858 -13.502 1.00 80.75 92 LEU A C 1
ATOM 705 O O . LEU A 1 92 ? 19.711 -2.793 -14.099 1.00 80.75 92 LEU A O 1
ATOM 709 N N . SER A 1 93 ? 20.363 -4.905 -13.739 1.00 78.25 93 SER A N 1
ATOM 710 C CA . SER A 1 93 ? 21.462 -4.870 -14.717 1.00 78.25 93 SER A CA 1
ATOM 711 C C . SER A 1 93 ? 20.969 -4.660 -16.155 1.00 78.25 93 SER A C 1
ATOM 713 O O . SER A 1 93 ? 21.614 -3.964 -16.939 1.00 78.25 93 SER A O 1
ATOM 715 N N . ARG A 1 94 ? 19.792 -5.201 -16.497 1.00 77.00 94 ARG A N 1
ATOM 716 C CA . ARG A 1 94 ? 19.150 -4.992 -17.805 1.00 77.00 94 ARG A CA 1
ATOM 717 C C . ARG A 1 94 ? 18.627 -3.566 -17.954 1.00 77.00 94 ARG A C 1
ATOM 719 O O . ARG A 1 94 ? 18.801 -2.978 -19.018 1.00 77.00 94 ARG A O 1
ATOM 726 N N . LEU A 1 95 ? 18.049 -3.007 -16.888 1.00 75.25 95 LEU A N 1
ATOM 727 C CA . LEU A 1 95 ? 17.597 -1.615 -16.860 1.00 75.25 95 LEU A CA 1
ATOM 728 C C . LEU A 1 95 ? 18.771 -0.646 -17.062 1.00 75.25 95 LEU A C 1
ATOM 730 O O . LEU A 1 95 ? 18.679 0.265 -17.878 1.00 75.25 95 LEU A O 1
ATOM 734 N N . GLN A 1 96 ? 19.891 -0.869 -16.366 1.00 78.44 96 GLN A N 1
ATOM 735 C CA . GLN A 1 96 ? 21.105 -0.066 -16.543 1.00 78.44 96 GLN A CA 1
ATOM 736 C C . GLN A 1 96 ? 21.610 -0.135 -17.987 1.00 78.44 96 GLN A C 1
ATOM 738 O O . GLN A 1 96 ? 21.851 0.901 -18.597 1.00 78.44 96 GLN A O 1
ATOM 743 N N . ALA A 1 97 ? 21.709 -1.335 -18.564 1.00 78.81 97 ALA A N 1
ATOM 744 C CA . ALA A 1 97 ? 22.134 -1.489 -19.952 1.00 78.81 97 ALA A CA 1
ATOM 745 C C . ALA A 1 97 ? 21.227 -0.722 -20.932 1.00 78.81 97 ALA A C 1
ATOM 747 O O . ALA A 1 97 ? 21.738 -0.064 -21.827 1.00 78.81 97 ALA A O 1
ATOM 748 N N . GLN A 1 98 ? 19.902 -0.747 -20.748 1.00 74.25 98 GLN A N 1
ATOM 749 C CA . GLN A 1 98 ? 18.965 -0.006 -21.603 1.00 74.25 98 GLN A CA 1
ATOM 750 C C . GLN A 1 98 ? 19.076 1.515 -21.444 1.00 74.25 98 GLN A C 1
ATOM 752 O O . GLN A 1 98 ? 19.048 2.222 -22.446 1.00 74.25 98 GLN A O 1
ATOM 757 N N . LEU A 1 99 ? 19.240 2.015 -20.216 1.00 72.94 99 LEU A N 1
ATOM 758 C CA . LEU A 1 99 ? 19.394 3.450 -19.950 1.00 72.94 99 LEU A CA 1
ATOM 759 C C . LEU A 1 99 ? 20.703 4.023 -20.516 1.00 72.94 99 LEU A C 1
ATOM 761 O O . LEU A 1 99 ? 20.739 5.186 -20.906 1.00 72.94 99 LEU A O 1
ATOM 765 N N . PHE A 1 100 ? 21.771 3.222 -20.566 1.00 76.00 100 PHE A N 1
ATOM 766 C CA . PHE A 1 100 ? 23.086 3.651 -21.061 1.00 76.00 100 PHE A CA 1
ATOM 767 C C . PHE A 1 100 ? 23.383 3.224 -22.509 1.00 76.00 100 PHE A C 1
ATOM 769 O O . PHE A 1 100 ? 24.398 3.637 -23.062 1.00 76.00 100 PHE A O 1
ATOM 776 N N . ALA A 1 101 ? 22.516 2.435 -23.150 1.00 67.00 101 ALA A N 1
ATOM 777 C CA . ALA A 1 101 ? 22.670 2.049 -24.556 1.00 67.00 101 ALA A CA 1
ATOM 778 C C . ALA A 1 101 ? 22.220 3.134 -25.553 1.00 67.00 101 ALA A C 1
ATOM 780 O O . ALA A 1 101 ? 22.526 3.023 -26.736 1.00 67.00 101 ALA A O 1
ATOM 781 N N . THR A 1 102 ? 21.519 4.185 -25.113 1.00 56.91 102 THR A N 1
ATOM 782 C CA . THR A 1 102 ? 20.980 5.237 -25.997 1.00 56.91 102 THR A CA 1
ATOM 783 C C . THR A 1 102 ? 21.885 6.470 -26.137 1.00 56.91 102 THR A C 1
ATOM 785 O O . THR A 1 102 ? 21.414 7.515 -26.568 1.00 56.91 102 THR A O 1
ATOM 788 N N . SER A 1 103 ? 23.175 6.389 -25.791 1.00 57.00 103 SER A N 1
ATOM 789 C CA . SER A 1 103 ? 24.139 7.497 -25.950 1.00 57.00 103 SER A CA 1
ATOM 790 C C . SER A 1 103 ? 25.090 7.319 -27.141 1.00 57.00 103 SER A C 1
ATOM 792 O O . SER A 1 103 ? 26.290 7.579 -27.022 1.00 57.00 103 SER A O 1
ATOM 794 N N . HIS A 1 104 ? 24.577 6.838 -28.273 1.00 55.38 104 HIS A N 1
ATOM 795 C CA . HIS A 1 104 ? 25.273 6.841 -29.562 1.00 55.38 104 HIS A CA 1
ATOM 796 C C . HIS A 1 104 ? 24.366 7.471 -30.621 1.00 55.38 104 HIS A C 1
ATOM 798 O O . HIS A 1 104 ? 23.735 6.757 -31.388 1.00 55.38 104 HIS A O 1
ATOM 804 N N . ASP A 1 105 ? 24.299 8.801 -30.580 1.00 45.25 105 ASP A N 1
ATOM 805 C CA . ASP A 1 105 ? 24.162 9.724 -31.714 1.00 45.25 105 ASP A CA 1
ATOM 806 C C . ASP A 1 105 ? 24.774 11.073 -31.296 1.00 45.25 105 ASP A C 1
ATOM 808 O O . ASP A 1 105 ? 24.528 11.498 -30.139 1.00 45.25 105 ASP A O 1
#

Radius of gyration: 17.59 Å; chains: 1; bounding box: 43×26×48 Å